Protein AF-A0A381QHU7-F1 (afdb_monomer_lite)

Foldseek 3Di:
DWFADDPDQWDKDFQDPLRQQVVQCVPDVQDWDKAFPVVVCVVVPFDWADDDPGIITGRIGDPVRIDTDDCPPPVNVVSNVVSVVVD

InterPro domains:
  IPR002745 Phosphotransferase KptA/Tpt1 [PF01885] (2-59)
  IPR042081 RNA 2'-phosphotransferase, C-terminal domain [G3DSA:3.20.170.30] (1-75)

Radius of gyration: 13.67 Å; chains: 1; bounding box: 33×25×35 Å

Sequence (87 aa):
VGIKPAGRAHVHLSANMRAAAEAGRVHRADPAIIEIDTARMVATGETIWHAGVTVYLTENVSGDYLSIVDPADPELSLLRETWLEEE

Organism: NCBI:txid408172

pLDDT: mean 94.58, std 5.65, range [61.22, 98.44]

Secondary structure (DSSP, 8-state):
-EE--SSSSSEEEESSHHHHHHHHHTT-SSPPPEEE-HHHHHHTT---EE-SSSEEEES-EEGGGEEEPPTT-HHHHHHHHHHHH--

Structure (mmCIF, N/CA/C/O backbone):
data_AF-A0A381QHU7-F1
#
_entry.id   AF-A0A381QHU7-F1
#
loop_
_atom_site.group_PDB
_atom_site.id
_atom_site.type_symbol
_atom_site.label_atom_id
_atom_site.label_alt_id
_atom_site.label_comp_id
_atom_site.label_asym_id
_atom_site.label_entity_id
_atom_site.label_seq_id
_atom_site.pdbx_PDB_ins_code
_atom_site.Cartn_x
_atom_site.Cartn_y
_atom_site.Cartn_z
_atom_site.occupancy
_atom_site.B_iso_or_equiv
_atom_site.auth_seq_id
_atom_site.auth_comp_id
_atom_site.auth_asym_id
_atom_site.auth_atom_id
_atom_site.pdbx_PDB_model_num
ATOM 1 N N . VAL A 1 1 ? 4.236 -13.342 12.290 1.00 80.81 1 VAL A N 1
ATOM 2 C CA . VAL A 1 1 ? 5.012 -12.987 11.074 1.00 80.81 1 VAL A CA 1
ATOM 3 C C . VAL A 1 1 ? 4.361 -11.744 10.483 1.00 80.81 1 VAL A C 1
ATOM 5 O O . VAL A 1 1 ? 3.149 -11.649 10.606 1.00 80.81 1 VAL A O 1
ATOM 8 N N . GLY A 1 2 ? 5.116 -10.769 9.969 1.00 93.25 2 GLY A N 1
ATOM 9 C CA . GLY A 1 2 ? 4.569 -9.491 9.490 1.00 93.25 2 GLY A CA 1
ATOM 10 C C . GLY A 1 2 ? 5.648 -8.420 9.301 1.00 93.25 2 GLY A C 1
ATOM 11 O O . GLY A 1 2 ? 6.824 -8.684 9.568 1.00 93.25 2 GLY A O 1
ATOM 12 N N . ILE A 1 3 ? 5.251 -7.222 8.871 1.00 96.12 3 ILE A N 1
ATOM 13 C CA . ILE A 1 3 ? 6.145 -6.069 8.696 1.00 96.12 3 ILE A CA 1
ATOM 14 C C . ILE A 1 3 ? 6.105 -5.216 9.964 1.00 96.12 3 ILE A C 1
ATOM 16 O O . ILE A 1 3 ? 5.038 -4.816 10.431 1.00 96.12 3 ILE A O 1
ATOM 20 N N . LYS A 1 4 ? 7.283 -4.937 10.523 1.00 95.56 4 LYS A N 1
ATOM 21 C CA . LYS A 1 4 ? 7.462 -4.045 11.673 1.00 95.56 4 LYS A CA 1
ATOM 22 C C . LYS A 1 4 ? 8.246 -2.802 11.258 1.00 95.56 4 LYS A C 1
ATOM 24 O O . LYS A 1 4 ? 9.047 -2.894 10.323 1.00 95.56 4 LYS A O 1
ATOM 29 N N . PRO A 1 5 ? 8.084 -1.672 11.966 1.00 92.00 5 PRO A N 1
ATOM 30 C CA . PRO A 1 5 ? 8.985 -0.545 11.813 1.00 92.00 5 PRO A CA 1
ATOM 31 C C . PRO A 1 5 ? 10.391 -1.034 12.158 1.00 92.0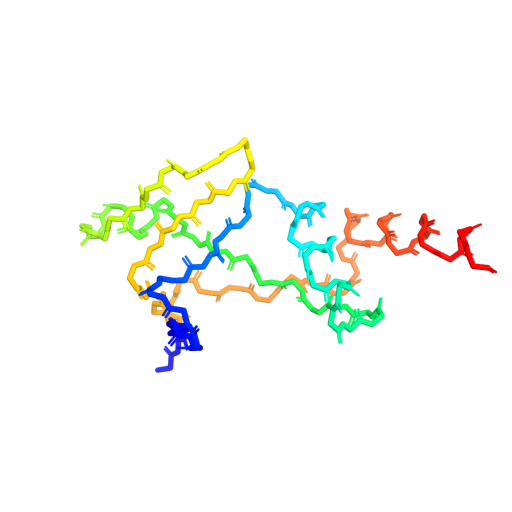0 5 PRO A C 1
ATOM 33 O O . PRO A 1 5 ? 10.615 -1.606 13.224 1.00 92.00 5 PRO A O 1
ATOM 36 N N . ALA A 1 6 ? 11.322 -0.891 11.219 1.00 86.56 6 ALA A N 1
ATOM 37 C CA . ALA A 1 6 ? 12.724 -1.214 11.454 1.00 86.56 6 ALA A CA 1
ATOM 38 C C . ALA A 1 6 ? 13.385 -0.053 12.226 1.00 86.56 6 ALA A C 1
ATOM 40 O O . ALA A 1 6 ? 12.968 0.295 13.323 1.00 86.56 6 ALA A O 1
ATOM 41 N N . GLY A 1 7 ? 14.379 0.624 11.643 1.00 89.69 7 GLY A N 1
ATOM 42 C CA . GLY A 1 7 ? 14.987 1.841 12.211 1.00 89.69 7 GLY A CA 1
ATOM 43 C C . GLY A 1 7 ? 14.132 3.111 12.060 1.00 89.69 7 GLY A C 1
ATOM 44 O O . GLY A 1 7 ? 14.676 4.199 11.850 1.00 89.69 7 GLY A O 1
ATOM 45 N N . ARG A 1 8 ? 12.803 2.980 12.057 1.00 92.62 8 ARG A N 1
ATOM 46 C CA . ARG A 1 8 ? 11.826 4.059 11.830 1.00 92.62 8 ARG A CA 1
ATOM 47 C C . ARG A 1 8 ? 10.698 3.953 12.850 1.00 92.62 8 ARG A C 1
ATOM 49 O O . ARG A 1 8 ? 10.500 2.891 13.423 1.00 92.62 8 ARG A O 1
ATOM 56 N N . ALA A 1 9 ? 9.961 5.045 13.045 1.00 94.50 9 ALA A N 1
ATOM 57 C CA . ALA A 1 9 ? 8.826 5.070 13.967 1.00 94.50 9 ALA A CA 1
ATOM 58 C C . ALA A 1 9 ? 7.642 4.219 13.474 1.00 94.50 9 ALA A C 1
ATOM 60 O O . ALA A 1 9 ? 7.025 3.528 14.270 1.00 94.50 9 ALA A O 1
ATOM 61 N N . HIS A 1 10 ? 7.373 4.220 12.163 1.00 97.19 10 HIS A N 1
ATOM 62 C CA . HIS A 1 10 ? 6.230 3.530 11.558 1.00 97.19 10 HIS A CA 1
ATOM 63 C C . HIS A 1 10 ? 6.632 2.781 10.281 1.00 97.19 10 HIS A C 1
ATOM 65 O O . HIS A 1 10 ? 7.645 3.102 9.639 1.00 97.19 10 HIS A O 1
ATOM 71 N N . VAL A 1 11 ? 5.822 1.798 9.892 1.00 97.75 11 VAL A N 1
ATOM 72 C CA . VAL A 1 11 ? 5.921 1.136 8.587 1.00 97.75 11 VAL A CA 1
ATOM 73 C C . VAL A 1 11 ? 5.443 2.105 7.510 1.00 97.75 11 VAL A C 1
ATOM 75 O O . VAL A 1 11 ? 4.385 2.710 7.654 1.00 97.75 11 VAL A O 1
ATOM 78 N N . HIS A 1 12 ? 6.228 2.252 6.443 1.00 97.75 12 HIS A N 1
ATOM 79 C CA . HIS A 1 12 ? 5.873 3.080 5.292 1.00 97.75 12 HIS A CA 1
ATOM 80 C C . HIS A 1 12 ? 5.252 2.211 4.208 1.00 97.75 12 HIS A C 1
ATOM 82 O O . HIS A 1 12 ? 5.824 1.186 3.836 1.00 97.75 12 HIS A O 1
ATOM 88 N N . LEU A 1 13 ? 4.094 2.634 3.717 1.00 97.94 13 LEU A N 1
ATOM 89 C CA . LEU A 1 13 ? 3.378 2.020 2.611 1.00 97.94 13 LEU A CA 1
ATOM 90 C C . LEU A 1 13 ? 3.374 2.988 1.429 1.00 97.94 13 LEU A C 1
ATOM 92 O O . LEU A 1 13 ? 3.313 4.207 1.616 1.00 97.94 13 LEU A O 1
ATOM 96 N N . SER A 1 14 ? 3.385 2.435 0.223 1.00 98.31 14 SER A N 1
ATOM 97 C CA . SER A 1 14 ? 3.270 3.203 -1.013 1.00 98.31 14 SER A CA 1
ATOM 98 C C . SER A 1 14 ? 1.864 3.076 -1.588 1.00 98.31 14 SER A C 1
ATOM 100 O O . SER A 1 14 ? 1.262 2.008 -1.544 1.00 98.31 14 SER A O 1
ATOM 102 N N . ALA A 1 15 ? 1.349 4.167 -2.151 1.00 97.69 15 ALA A N 1
ATOM 103 C CA . ALA A 1 15 ? 0.005 4.237 -2.729 1.00 97.69 15 ALA A CA 1
ATOM 104 C C . ALA A 1 15 ? -0.185 3.366 -3.984 1.00 97.69 15 ALA A C 1
ATOM 106 O O . ALA A 1 15 ? -1.312 3.059 -4.354 1.00 97.69 15 ALA A O 1
ATOM 107 N N . ASN A 1 16 ? 0.906 3.044 -4.681 1.00 96.81 16 ASN A N 1
ATOM 108 C CA . ASN A 1 16 ? 0.908 2.267 -5.917 1.00 96.81 16 ASN A CA 1
ATOM 109 C C . ASN A 1 16 ? 2.246 1.538 -6.108 1.00 96.81 16 ASN A C 1
ATOM 111 O O . ASN A 1 16 ? 3.234 1.832 -5.422 1.00 96.81 16 ASN A O 1
ATOM 115 N N . MET A 1 17 ? 2.267 0.600 -7.060 1.00 96.69 17 MET A N 1
ATOM 116 C CA . MET A 1 17 ? 3.414 -0.265 -7.330 1.00 96.69 17 MET A CA 1
ATOM 117 C C . MET A 1 17 ? 4.646 0.523 -7.775 1.00 96.69 17 MET A C 1
ATOM 119 O O . MET A 1 17 ? 5.735 0.265 -7.270 1.00 96.69 17 MET A O 1
ATOM 123 N N . ARG A 1 18 ? 4.482 1.531 -8.642 1.00 95.88 18 ARG A N 1
ATOM 124 C CA . ARG A 1 18 ? 5.583 2.407 -9.078 1.00 95.88 18 ARG A CA 1
ATOM 125 C C . ARG A 1 18 ? 6.309 3.046 -7.893 1.00 95.88 18 ARG A C 1
ATOM 127 O O . ARG A 1 18 ? 7.520 2.891 -7.768 1.00 95.88 18 ARG A O 1
ATOM 134 N N . ALA A 1 19 ? 5.577 3.703 -6.993 1.00 97.31 19 ALA A N 1
ATOM 135 C CA . ALA A 1 19 ? 6.167 4.349 -5.822 1.00 97.31 19 ALA A CA 1
ATOM 136 C C . ALA A 1 19 ? 6.805 3.333 -4.853 1.00 97.31 19 ALA A C 1
ATOM 138 O O . ALA A 1 19 ? 7.810 3.633 -4.209 1.00 97.31 19 ALA A O 1
ATOM 139 N N . ALA A 1 20 ? 6.239 2.125 -4.732 1.00 97.44 20 ALA A N 1
ATOM 140 C CA . ALA A 1 20 ? 6.841 1.040 -3.950 1.00 97.44 20 ALA A CA 1
ATOM 141 C C . ALA A 1 20 ? 8.171 0.575 -4.561 1.00 97.44 20 ALA A C 1
ATOM 143 O O . ALA A 1 20 ? 9.168 0.421 -3.854 1.00 97.44 20 ALA A O 1
ATOM 144 N N . ALA A 1 21 ? 8.188 0.390 -5.878 1.00 96.00 21 ALA A N 1
ATOM 145 C CA . ALA A 1 21 ? 9.340 -0.074 -6.623 1.00 96.00 21 ALA A CA 1
ATOM 146 C C . ALA A 1 21 ? 10.482 0.947 -6.614 1.00 96.00 21 ALA A C 1
ATOM 148 O O . ALA A 1 21 ? 11.617 0.586 -6.312 1.00 96.00 21 ALA A O 1
ATOM 149 N N . GLU A 1 22 ? 10.184 2.227 -6.845 1.00 94.44 22 GLU A N 1
ATOM 150 C CA . GLU A 1 22 ? 11.153 3.326 -6.740 1.00 94.44 22 GLU A CA 1
ATOM 151 C C . GLU A 1 22 ? 11.788 3.385 -5.343 1.00 94.44 22 GLU A C 1
ATOM 153 O O . GLU A 1 22 ? 13.013 3.450 -5.223 1.00 94.44 22 GLU A O 1
ATOM 158 N N . ALA A 1 23 ? 10.983 3.273 -4.279 1.00 95.25 23 ALA A N 1
ATOM 159 C CA . ALA A 1 23 ? 11.490 3.230 -2.907 1.00 95.25 23 ALA A CA 1
ATOM 160 C C . ALA A 1 23 ? 12.379 1.999 -2.651 1.00 95.25 23 ALA A C 1
ATOM 162 O O . ALA A 1 23 ? 13.433 2.111 -2.020 1.00 95.25 23 ALA A O 1
ATOM 163 N N . GLY A 1 24 ? 11.991 0.827 -3.161 1.00 95.44 24 GLY A N 1
ATOM 164 C CA . GLY A 1 24 ? 12.790 -0.395 -3.069 1.00 95.44 24 GLY A CA 1
ATOM 165 C C . GLY A 1 24 ? 14.123 -0.296 -3.818 1.00 95.44 24 GLY A C 1
ATOM 166 O O . GLY A 1 24 ? 15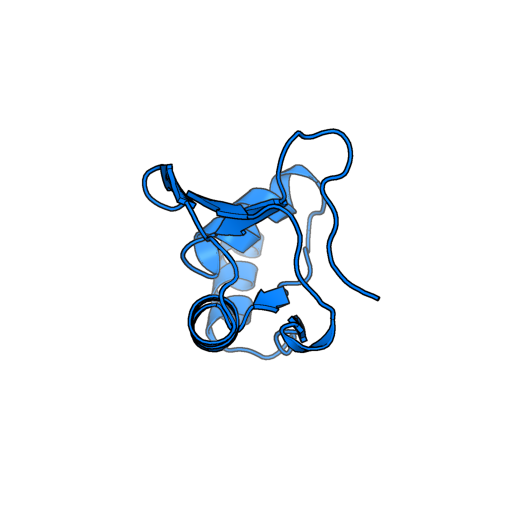.150 -0.767 -3.313 1.00 95.44 24 GLY A O 1
ATOM 167 N N . ARG A 1 25 ? 14.133 0.377 -4.976 1.00 94.56 25 ARG A N 1
ATOM 168 C CA . ARG A 1 25 ? 15.317 0.538 -5.834 1.00 94.56 25 ARG A CA 1
ATOM 169 C C . ARG A 1 25 ? 16.440 1.354 -5.223 1.00 94.56 25 ARG A C 1
ATOM 171 O O . ARG A 1 25 ? 17.602 1.106 -5.535 1.00 94.56 25 ARG A O 1
ATOM 178 N N . VAL A 1 26 ? 16.125 2.223 -4.264 1.00 93.94 26 VAL A N 1
ATOM 179 C CA . VAL A 1 26 ? 17.136 2.909 -3.440 1.00 93.94 26 VAL A CA 1
ATOM 180 C C . VAL A 1 26 ? 18.036 1.911 -2.695 1.00 93.94 26 VAL A C 1
ATOM 182 O O . VAL A 1 26 ? 19.172 2.232 -2.346 1.00 93.94 26 VAL A O 1
ATOM 185 N N . HIS A 1 27 ? 17.551 0.691 -2.447 1.00 93.44 27 HIS A N 1
ATOM 186 C CA . HIS A 1 27 ? 18.254 -0.319 -1.658 1.00 93.44 27 HIS A CA 1
ATOM 187 C C . HIS A 1 27 ? 18.617 -1.593 -2.431 1.00 93.44 27 HIS A C 1
ATOM 189 O O . HIS A 1 27 ? 19.556 -2.287 -2.033 1.00 93.44 27 HIS A O 1
ATOM 195 N N . ARG A 1 28 ? 17.882 -1.944 -3.493 1.00 92.94 28 ARG A N 1
ATOM 196 C CA . ARG A 1 28 ? 18.078 -3.168 -4.293 1.00 92.94 28 ARG A CA 1
ATOM 197 C C . ARG A 1 28 ? 17.756 -2.899 -5.759 1.00 92.94 28 ARG A C 1
ATOM 199 O O . ARG A 1 28 ? 16.676 -2.413 -6.030 1.00 92.94 28 ARG A O 1
ATOM 206 N N . ALA A 1 29 ? 18.621 -3.298 -6.691 1.00 91.56 29 ALA A N 1
ATOM 207 C CA . ALA A 1 29 ? 18.385 -3.086 -8.126 1.00 91.56 29 ALA A CA 1
ATOM 208 C C . ALA A 1 29 ? 17.056 -3.691 -8.628 1.00 91.56 29 ALA A C 1
ATOM 210 O O . ALA A 1 29 ? 16.349 -3.045 -9.393 1.00 91.56 29 ALA A O 1
ATOM 211 N N . ASP A 1 30 ? 16.699 -4.883 -8.135 1.00 91.31 30 ASP A N 1
ATOM 212 C CA . ASP A 1 30 ? 15.434 -5.570 -8.418 1.00 91.31 30 ASP A CA 1
ATOM 213 C C . ASP A 1 30 ? 14.696 -5.880 -7.098 1.00 91.31 30 ASP A C 1
ATOM 215 O O . ASP A 1 30 ? 14.960 -6.907 -6.458 1.00 91.31 30 ASP A O 1
ATOM 219 N N . PRO A 1 31 ? 13.857 -4.956 -6.593 1.00 95.06 31 PRO A N 1
ATOM 220 C CA . PRO A 1 31 ? 13.130 -5.156 -5.348 1.00 95.06 31 PRO A CA 1
ATOM 221 C C . PRO A 1 31 ? 11.892 -6.038 -5.559 1.00 95.06 31 PRO A C 1
ATOM 223 O O . PRO A 1 31 ? 11.137 -5.869 -6.511 1.00 95.06 31 PRO A O 1
ATOM 226 N N . ALA A 1 32 ? 11.627 -6.936 -4.608 1.00 94.94 32 ALA A N 1
ATOM 227 C CA . ALA A 1 32 ? 10.332 -7.604 -4.531 1.00 94.94 32 ALA A CA 1
ATOM 228 C C . ALA A 1 32 ? 9.251 -6.614 -4.067 1.00 94.94 32 ALA A C 1
ATOM 230 O O . ALA A 1 32 ? 9.496 -5.809 -3.163 1.00 94.94 32 ALA A O 1
ATOM 231 N N . ILE A 1 33 ? 8.052 -6.718 -4.641 1.00 97.38 33 ILE A N 1
ATOM 232 C CA . ILE A 1 33 ? 6.888 -5.928 -4.232 1.00 97.38 33 ILE A CA 1
ATOM 233 C C . ILE A 1 33 ? 5.956 -6.790 -3.381 1.00 97.38 33 ILE A C 1
ATOM 235 O O . ILE A 1 33 ? 5.669 -7.943 -3.706 1.00 97.38 33 ILE A O 1
ATOM 239 N N . ILE A 1 34 ? 5.496 -6.215 -2.273 1.00 97.31 34 ILE A N 1
ATOM 240 C CA . ILE A 1 34 ? 4.518 -6.823 -1.375 1.00 97.31 34 ILE A CA 1
ATOM 241 C C . ILE A 1 34 ? 3.266 -5.955 -1.417 1.00 97.31 34 ILE A C 1
ATOM 243 O O . ILE A 1 34 ? 3.316 -4.775 -1.066 1.00 97.31 34 ILE A O 1
ATOM 247 N N . GLU A 1 35 ? 2.157 -6.544 -1.843 1.00 97.62 35 GLU A N 1
ATOM 248 C CA . GLU A 1 35 ? 0.836 -5.938 -1.761 1.00 97.62 35 GLU A CA 1
ATOM 249 C C . GLU A 1 35 ? 0.274 -6.108 -0.345 1.00 97.62 35 GLU A C 1
ATOM 251 O O . GLU A 1 35 ? 0.500 -7.124 0.322 1.00 97.62 35 GLU A O 1
ATOM 256 N N . ILE A 1 36 ? -0.443 -5.086 0.121 1.00 98.12 36 ILE A N 1
ATOM 257 C CA . ILE A 1 36 ? -1.026 -5.044 1.458 1.00 98.12 36 ILE A CA 1
ATOM 258 C C . ILE A 1 36 ? -2.523 -4.779 1.336 1.00 98.12 36 ILE A C 1
ATOM 260 O O . ILE A 1 36 ? -2.931 -3.738 0.815 1.00 98.12 36 ILE A O 1
ATOM 264 N N . ASP A 1 37 ? -3.337 -5.684 1.879 1.00 98.12 37 ASP A N 1
ATOM 265 C CA . ASP A 1 37 ? -4.796 -5.536 1.949 1.00 98.12 37 ASP A CA 1
ATOM 266 C C . ASP A 1 37 ? -5.192 -4.502 3.019 1.00 98.12 37 ASP A C 1
ATOM 268 O O . ASP A 1 37 ? -5.618 -4.812 4.138 1.00 98.12 37 ASP A O 1
ATOM 272 N N . THR A 1 38 ? -5.004 -3.230 2.669 1.00 97.69 38 THR A N 1
ATOM 273 C CA . THR A 1 38 ? -5.281 -2.082 3.542 1.00 97.69 38 THR A CA 1
ATOM 274 C C . THR A 1 38 ? -6.770 -1.919 3.841 1.00 97.69 38 THR A C 1
ATOM 276 O O . THR A 1 38 ? -7.127 -1.451 4.922 1.00 97.69 38 THR A O 1
ATOM 279 N N . ALA A 1 39 ? -7.647 -2.359 2.933 1.00 97.75 39 ALA A N 1
ATOM 280 C CA . ALA A 1 39 ? -9.087 -2.358 3.158 1.00 97.75 39 ALA A CA 1
ATOM 281 C C . ALA A 1 39 ? -9.447 -3.275 4.331 1.00 97.75 39 ALA A C 1
ATOM 283 O O . ALA A 1 39 ? -10.173 -2.861 5.242 1.00 97.75 39 ALA A O 1
ATOM 284 N N . ARG A 1 40 ? -8.888 -4.491 4.362 1.00 98.06 40 ARG A N 1
ATOM 285 C CA . ARG A 1 40 ? -9.108 -5.416 5.475 1.00 98.06 40 ARG A CA 1
ATOM 286 C C . ARG A 1 40 ? -8.447 -4.938 6.761 1.00 98.06 40 ARG A C 1
ATOM 288 O O . ARG A 1 40 ? -9.078 -5.040 7.807 1.00 98.06 40 ARG A O 1
ATOM 295 N N . MET A 1 41 ? -7.247 -4.358 6.692 1.00 97.94 41 MET A N 1
ATOM 296 C CA . MET A 1 41 ? -6.609 -3.733 7.859 1.00 97.94 41 MET A CA 1
ATOM 297 C C . MET A 1 41 ? -7.535 -2.697 8.514 1.00 97.94 41 MET A C 1
ATOM 299 O O . MET A 1 41 ? -7.860 -2.820 9.698 1.00 97.94 41 MET A O 1
ATOM 303 N N . VAL A 1 42 ? -8.037 -1.732 7.737 1.00 97.88 42 VAL A N 1
ATOM 304 C CA . VAL A 1 42 ? -8.937 -0.686 8.250 1.00 97.88 42 VAL A CA 1
ATOM 305 C C . VAL A 1 42 ? -10.245 -1.283 8.773 1.00 97.88 42 VAL A C 1
ATOM 307 O O . VAL A 1 42 ? -10.701 -0.904 9.851 1.00 97.88 42 VAL A O 1
ATOM 310 N N . ALA A 1 43 ? -10.825 -2.262 8.071 1.00 97.81 43 ALA A N 1
ATOM 311 C CA . ALA A 1 43 ? -12.042 -2.944 8.519 1.00 97.81 43 ALA A CA 1
ATOM 312 C C . ALA A 1 43 ? -11.863 -3.689 9.857 1.00 97.81 43 ALA A C 1
ATOM 314 O O . ALA A 1 43 ? -12.826 -3.846 10.607 1.00 97.81 43 ALA A O 1
ATOM 315 N N . THR A 1 44 ? -10.640 -4.122 10.175 1.00 96.56 44 THR A N 1
ATOM 316 C CA . THR A 1 44 ? -10.291 -4.760 11.457 1.00 96.56 44 THR A CA 1
ATOM 317 C C . THR A 1 44 ? -9.879 -3.779 12.560 1.00 96.56 44 THR A C 1
ATOM 319 O O . THR A 1 44 ? -9.586 -4.210 13.673 1.00 96.56 44 THR A O 1
ATOM 322 N N . GLY A 1 45 ? -9.900 -2.471 12.285 1.00 97.12 45 GLY A N 1
ATOM 323 C CA . GLY A 1 45 ? -9.595 -1.418 13.258 1.00 97.12 45 GLY A CA 1
ATOM 324 C C . GLY A 1 45 ? -8.142 -0.938 13.262 1.00 97.12 45 GLY A C 1
ATOM 325 O O . GLY A 1 45 ? -7.791 -0.103 14.095 1.00 97.12 45 GLY A O 1
ATOM 326 N N . GLU A 1 46 ? -7.301 -1.418 12.342 1.00 97.00 46 GLU A N 1
ATOM 327 C CA . GLU A 1 46 ? -5.942 -0.894 12.174 1.00 97.00 46 GLU A CA 1
ATOM 328 C C . GLU A 1 46 ? -5.984 0.519 11.585 1.00 97.00 46 GLU A C 1
ATOM 330 O O . GLU A 1 46 ? -6.791 0.834 10.705 1.00 97.00 46 GLU A O 1
ATOM 335 N N . THR A 1 47 ? -5.089 1.385 12.057 1.00 97.75 47 THR A N 1
ATOM 336 C CA . THR A 1 47 ? -5.020 2.775 11.592 1.00 97.75 47 THR A CA 1
ATOM 337 C C . THR A 1 47 ? -3.968 2.927 10.502 1.00 97.75 47 THR A C 1
ATOM 339 O O . THR A 1 47 ? -2.823 2.516 10.671 1.00 97.75 47 THR A O 1
ATOM 342 N N . ILE A 1 48 ? -4.351 3.566 9.395 1.00 98.19 48 ILE A N 1
ATOM 343 C CA . ILE A 1 48 ? -3.443 3.936 8.309 1.00 98.19 48 ILE A CA 1
ATOM 344 C C . ILE A 1 48 ? -3.505 5.451 8.124 1.00 98.19 48 ILE A C 1
ATOM 346 O O . ILE A 1 48 ? -4.571 6.015 7.873 1.00 98.19 48 ILE A O 1
ATOM 350 N N . TRP A 1 49 ? -2.360 6.117 8.245 1.00 98.19 49 TRP A N 1
ATOM 351 C CA . TRP A 1 49 ? -2.238 7.568 8.108 1.00 98.19 49 TRP A CA 1
ATOM 352 C C . TRP A 1 49 ? -1.728 7.951 6.722 1.00 98.19 49 TRP A C 1
ATOM 354 O O . TRP A 1 49 ? -0.826 7.310 6.196 1.00 98.19 49 TRP A O 1
ATOM 364 N N . HIS A 1 50 ? -2.252 9.032 6.149 1.00 97.75 50 HIS A N 1
ATOM 365 C CA . HIS A 1 50 ? -1.747 9.611 4.902 1.00 97.75 50 HIS A CA 1
A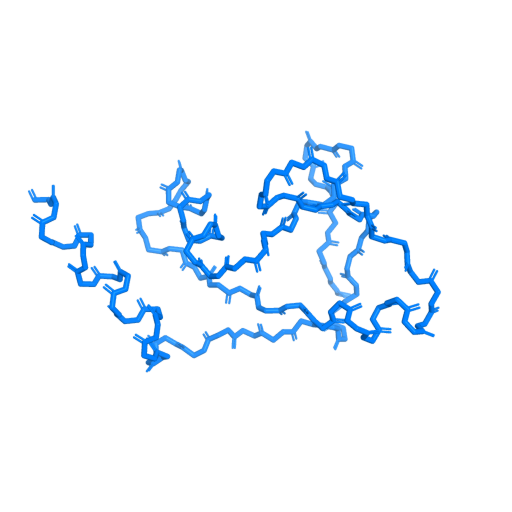TOM 366 C C . HIS A 1 50 ? -0.652 10.640 5.214 1.00 97.75 50 HIS A C 1
ATOM 368 O O . HIS A 1 50 ? -0.922 11.640 5.881 1.00 97.75 50 HIS A O 1
ATOM 374 N N . ALA A 1 51 ? 0.579 10.386 4.768 1.00 96.94 51 ALA A N 1
ATOM 375 C CA . ALA A 1 51 ? 1.773 11.141 5.168 1.00 96.94 51 ALA A CA 1
ATOM 376 C C . ALA A 1 51 ? 2.437 11.925 4.022 1.00 96.94 51 ALA A C 1
ATOM 378 O O . ALA A 1 51 ? 3.304 12.763 4.267 1.00 96.94 51 ALA A O 1
ATOM 379 N N . GLY A 1 52 ? 2.040 11.682 2.775 1.00 95.75 52 GLY A N 1
ATOM 380 C CA . GLY A 1 52 ? 2.545 12.384 1.598 1.00 95.75 52 GLY A CA 1
ATOM 381 C C . GLY A 1 52 ? 1.753 11.995 0.356 1.00 95.75 52 GLY A C 1
ATOM 382 O O . GLY A 1 52 ? 0.810 11.228 0.461 1.00 95.75 52 GLY A O 1
ATOM 383 N N . VAL A 1 53 ? 2.148 12.486 -0.822 1.00 96.69 53 VAL A N 1
ATOM 384 C CA . VAL A 1 53 ? 1.389 12.285 -2.077 1.00 96.69 53 VAL A CA 1
ATOM 385 C C . VAL A 1 53 ? 1.129 10.806 -2.381 1.00 96.69 53 VAL A C 1
ATOM 387 O O . VAL A 1 53 ? 0.031 10.440 -2.781 1.00 96.69 53 VAL A O 1
ATOM 390 N N . THR A 1 54 ? 2.137 9.957 -2.185 1.00 97.62 54 THR A N 1
ATOM 391 C CA . THR A 1 54 ? 2.056 8.509 -2.420 1.00 97.62 54 THR A CA 1
ATOM 392 C C . THR A 1 54 ? 2.465 7.698 -1.192 1.00 97.62 54 THR A C 1
ATOM 394 O O . THR A 1 54 ? 2.746 6.509 -1.320 1.00 97.62 54 THR A O 1
ATOM 397 N N . VAL A 1 55 ? 2.517 8.322 -0.009 1.00 98.19 55 VAL A N 1
ATOM 398 C CA . VAL A 1 55 ? 3.075 7.714 1.209 1.00 98.19 55 VAL A CA 1
ATOM 399 C C . VAL A 1 55 ? 2.013 7.612 2.291 1.00 98.19 55 VAL A C 1
ATOM 401 O O . VAL A 1 55 ? 1.403 8.611 2.681 1.00 98.19 55 VAL A O 1
ATOM 404 N N . TYR A 1 56 ? 1.864 6.406 2.827 1.00 98.44 56 TYR A N 1
ATOM 405 C CA . TYR A 1 56 ? 1.023 6.107 3.978 1.00 98.44 56 TYR A CA 1
ATOM 406 C C . TYR A 1 56 ? 1.848 5.466 5.093 1.00 98.44 56 TYR A C 1
ATOM 408 O O . TYR A 1 56 ? 2.914 4.903 4.847 1.00 98.44 56 TYR A O 1
ATOM 416 N N . LEU A 1 57 ? 1.362 5.554 6.327 1.00 98.31 57 LEU A N 1
ATOM 417 C CA . LEU A 1 57 ? 2.022 5.014 7.511 1.00 98.31 57 LEU A CA 1
ATOM 418 C C . LEU A 1 57 ? 1.073 4.114 8.297 1.00 98.31 57 LEU A C 1
ATOM 420 O O . LEU A 1 57 ? -0.124 4.379 8.360 1.00 98.31 57 LEU A O 1
ATOM 424 N N . THR A 1 58 ? 1.621 3.089 8.939 1.00 98.12 58 THR A N 1
ATOM 425 C CA . THR A 1 58 ? 0.924 2.254 9.929 1.00 98.12 58 THR A CA 1
ATOM 426 C C . THR A 1 58 ? 1.909 1.784 10.999 1.00 98.12 58 THR A C 1
ATOM 428 O O . THR A 1 58 ? 3.119 1.742 10.760 1.00 98.12 58 THR A O 1
ATOM 431 N N . GLU A 1 59 ? 1.417 1.424 12.183 1.00 96.94 59 GLU A N 1
ATOM 432 C CA . GLU A 1 59 ? 2.262 0.894 13.260 1.00 96.94 59 GLU A CA 1
ATOM 433 C C . GLU A 1 59 ? 2.939 -0.416 12.860 1.00 96.94 59 GLU A C 1
ATOM 435 O O . GLU A 1 59 ? 4.132 -0.605 13.076 1.00 96.94 59 GLU A O 1
ATOM 440 N N . ASN A 1 60 ? 2.181 -1.347 12.288 1.00 96.69 60 ASN A N 1
ATOM 441 C CA . ASN A 1 60 ? 2.668 -2.654 11.866 1.00 96.69 60 ASN A CA 1
ATOM 442 C C . ASN A 1 60 ? 1.715 -3.256 10.826 1.00 96.69 60 ASN A C 1
ATOM 444 O O . ASN A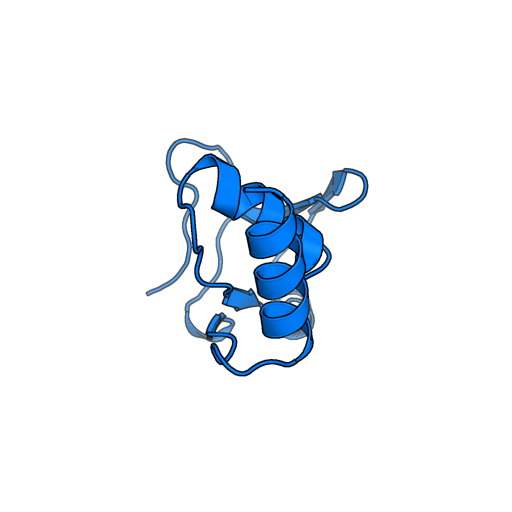 1 60 ? 0.596 -2.781 10.647 1.00 96.69 60 ASN A O 1
ATOM 448 N N . VAL A 1 61 ? 2.158 -4.306 10.137 1.00 97.81 61 VAL A N 1
ATOM 449 C CA . VAL A 1 61 ? 1.313 -5.062 9.204 1.00 97.81 61 VAL A CA 1
ATOM 450 C C . VAL A 1 61 ? 1.406 -6.544 9.544 1.00 97.81 61 VAL A C 1
ATOM 452 O O . VAL A 1 61 ? 2.483 -7.136 9.423 1.00 97.81 61 VAL A O 1
ATOM 455 N N . SER A 1 62 ? 0.296 -7.157 9.970 1.00 97.06 62 SER A N 1
ATOM 456 C CA . SER A 1 62 ? 0.235 -8.617 10.147 1.00 97.06 62 SER A CA 1
ATOM 457 C C . SER A 1 62 ? 0.500 -9.329 8.821 1.00 97.06 62 SER A C 1
ATOM 459 O O . SER A 1 62 ? 0.065 -8.870 7.766 1.00 97.06 62 SER A O 1
ATOM 461 N N . GLY A 1 63 ? 1.163 -10.485 8.883 1.00 96.69 63 GLY A N 1
ATOM 462 C CA . GLY A 1 63 ? 1.402 -11.351 7.729 1.00 96.69 63 GLY A CA 1
ATOM 463 C C . GLY A 1 63 ? 0.124 -11.798 7.025 1.00 96.69 63 GLY A C 1
ATOM 464 O O . GLY A 1 63 ? 0.174 -12.100 5.841 1.00 96.69 63 GLY A O 1
ATOM 465 N N . ASP A 1 64 ? -1.016 -11.775 7.719 1.00 96.38 64 ASP A N 1
ATOM 466 C CA . ASP A 1 64 ? -2.303 -12.127 7.125 1.00 96.38 64 ASP A CA 1
ATOM 467 C C . ASP A 1 64 ? -2.654 -11.197 5.956 1.00 96.38 64 ASP A C 1
ATOM 469 O O . ASP A 1 64 ? -3.320 -11.629 5.017 1.00 96.38 64 ASP A O 1
ATOM 473 N N . TYR A 1 65 ? -2.250 -9.922 6.018 1.00 97.56 65 TYR A N 1
ATOM 474 C CA . TYR A 1 65 ? -2.585 -8.895 5.023 1.00 97.56 65 TYR A CA 1
ATOM 475 C C . TYR A 1 65 ? -1.592 -8.825 3.859 1.00 97.56 65 TYR A C 1
ATOM 477 O O . TYR A 1 65 ? -1.742 -7.949 3.012 1.00 97.56 65 TYR A O 1
ATOM 485 N N . LEU A 1 66 ? -0.563 -9.677 3.845 1.00 97.56 66 LEU A N 1
ATOM 486 C CA . LEU A 1 66 ? 0.535 -9.592 2.887 1.00 97.56 66 LEU A CA 1
ATOM 487 C C . LEU A 1 66 ? 0.351 -10.588 1.746 1.00 97.56 66 LEU A C 1
ATOM 489 O O . LEU A 1 66 ? 0.195 -11.787 1.982 1.00 97.56 66 LEU A O 1
ATOM 493 N N . SER A 1 67 ? 0.511 -10.092 0.526 1.00 97.00 67 SER A N 1
ATOM 494 C CA . SER A 1 67 ? 0.617 -10.904 -0.684 1.00 97.00 67 SER A CA 1
ATOM 495 C C . SER A 1 67 ? 1.885 -10.514 -1.434 1.00 97.00 67 SER A C 1
ATOM 497 O O . SER A 1 67 ? 2.175 -9.334 -1.608 1.00 97.00 67 SER A O 1
ATOM 499 N N . ILE A 1 68 ? 2.675 -11.495 -1.867 1.00 96.12 68 ILE A N 1
ATOM 500 C CA . ILE A 1 68 ? 3.830 -11.223 -2.731 1.00 96.12 68 ILE A CA 1
ATOM 501 C C . ILE A 1 68 ? 3.302 -11.047 -4.152 1.00 96.12 68 ILE A C 1
ATOM 503 O O . ILE A 1 68 ? 2.590 -11.922 -4.646 1.00 96.12 68 ILE A O 1
ATOM 507 N N . VAL A 1 69 ? 3.652 -9.932 -4.791 1.00 97.06 69 VAL A N 1
ATOM 508 C CA . VAL A 1 69 ? 3.317 -9.698 -6.199 1.00 97.06 69 VAL A CA 1
ATOM 509 C C . VAL A 1 69 ? 4.097 -10.690 -7.059 1.00 97.06 69 VAL A C 1
ATOM 511 O O . VAL A 1 69 ? 5.298 -10.888 -6.852 1.00 97.06 69 VAL A O 1
ATOM 514 N N . ASP A 1 70 ? 3.412 -11.327 -8.009 1.00 96.06 70 ASP A N 1
ATOM 515 C CA . ASP A 1 70 ? 4.045 -12.263 -8.936 1.00 96.06 70 ASP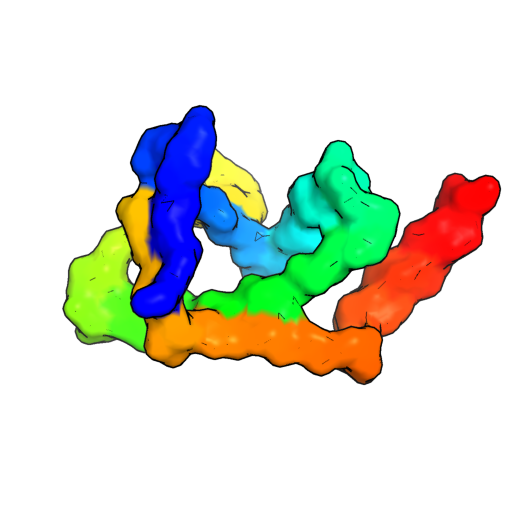 A CA 1
ATOM 516 C C . ASP A 1 70 ? 5.134 -11.530 -9.746 1.00 96.06 70 ASP A C 1
ATOM 518 O O . ASP A 1 70 ? 4.877 -10.451 -10.282 1.00 96.06 70 ASP A O 1
ATOM 522 N N . PRO A 1 71 ? 6.357 -12.073 -9.871 1.00 90.62 71 PRO A N 1
ATOM 523 C CA . PRO A 1 71 ? 7.378 -11.494 -10.738 1.00 90.62 71 PRO A CA 1
ATOM 524 C C . PRO A 1 71 ? 6.946 -11.292 -12.200 1.00 90.62 71 PRO A C 1
ATOM 526 O O . PRO A 1 71 ? 7.556 -10.462 -12.871 1.00 90.62 71 PRO A O 1
ATOM 529 N N . ALA A 1 72 ? 5.948 -12.041 -12.681 1.00 92.75 72 ALA A N 1
ATOM 530 C CA . ALA A 1 72 ? 5.344 -11.919 -14.006 1.00 92.75 72 ALA A CA 1
ATOM 531 C C . ALA A 1 72 ? 4.132 -10.967 -14.046 1.00 92.75 72 ALA A C 1
ATOM 533 O O . ALA A 1 72 ? 3.437 -10.907 -15.062 1.00 92.75 72 ALA A O 1
ATOM 534 N N . ASP A 1 73 ? 3.858 -10.231 -12.964 1.00 96.44 73 ASP A N 1
ATOM 535 C CA . ASP A 1 73 ? 2.838 -9.187 -12.961 1.00 96.44 73 ASP A CA 1
ATOM 536 C C . ASP A 1 73 ? 3.115 -8.170 -14.092 1.00 96.44 73 ASP A C 1
ATOM 538 O O . ASP A 1 73 ? 4.260 -7.720 -14.242 1.00 96.44 73 ASP A O 1
ATOM 542 N N . PRO A 1 74 ? 2.113 -7.816 -14.921 1.00 95.75 74 PRO A N 1
ATOM 543 C CA . PRO A 1 74 ? 2.323 -6.924 -16.058 1.00 95.75 74 PRO A CA 1
ATOM 544 C C . PRO A 1 74 ? 2.818 -5.524 -15.672 1.00 95.75 74 PRO A C 1
ATOM 546 O O . PRO A 1 74 ? 3.627 -4.950 -16.403 1.00 95.75 74 PRO A O 1
ATOM 549 N N . GLU A 1 75 ? 2.361 -4.966 -14.546 1.00 95.12 75 GLU A N 1
ATOM 550 C CA . GLU A 1 75 ? 2.794 -3.642 -14.083 1.00 95.12 75 GLU A CA 1
ATOM 551 C C . GLU A 1 75 ? 4.244 -3.700 -13.593 1.00 95.12 75 GLU A C 1
ATOM 553 O O . GLU A 1 75 ? 5.061 -2.854 -13.974 1.00 95.12 75 GLU A O 1
ATOM 558 N N . LEU A 1 76 ? 4.598 -4.737 -12.827 1.00 94.62 76 LEU A N 1
ATOM 559 C CA . LEU A 1 76 ? 5.975 -4.941 -12.371 1.00 94.62 76 LEU A CA 1
ATOM 560 C C . LEU A 1 76 ? 6.934 -5.202 -13.541 1.00 94.62 76 LEU A C 1
ATOM 562 O O . LEU A 1 76 ? 8.059 -4.698 -13.543 1.00 94.62 76 LEU A O 1
ATOM 566 N N . SER A 1 77 ? 6.491 -5.967 -14.538 1.00 94.12 77 SER A N 1
ATOM 567 C CA . SER A 1 77 ? 7.274 -6.271 -15.740 1.00 94.12 77 SER A CA 1
ATOM 568 C C . SER A 1 77 ? 7.574 -5.002 -16.536 1.00 94.12 77 SER A C 1
ATOM 570 O O . SER A 1 77 ? 8.731 -4.753 -16.866 1.00 94.12 77 SER A O 1
ATOM 572 N N . LEU A 1 78 ? 6.569 -4.146 -16.746 1.00 93.69 78 LEU A N 1
ATOM 573 C CA . LEU A 1 78 ? 6.745 -2.871 -17.443 1.00 93.69 78 LEU A CA 1
ATOM 574 C C . LEU A 1 78 ? 7.696 -1.925 -16.693 1.00 93.69 78 LEU A C 1
ATOM 576 O O . LEU A 1 78 ? 8.533 -1.266 -17.306 1.00 93.69 78 LEU A O 1
ATOM 580 N N . LEU A 1 79 ? 7.597 -1.865 -15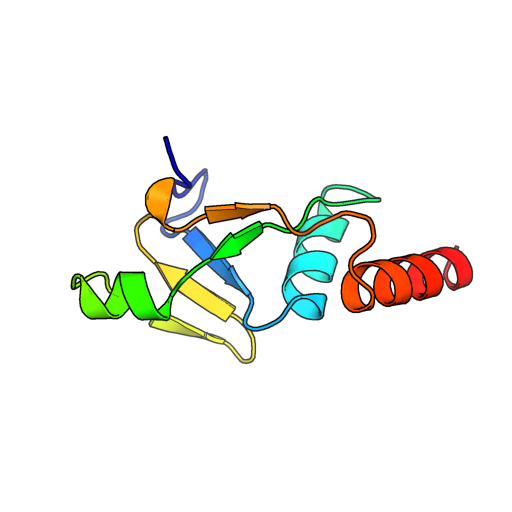.359 1.00 93.88 79 LEU A N 1
ATOM 581 C CA . LEU A 1 79 ? 8.526 -1.080 -14.540 1.00 93.88 79 LEU A CA 1
ATOM 582 C C . LEU A 1 79 ? 9.972 -1.575 -14.703 1.00 93.88 79 LEU A C 1
ATOM 584 O O . LEU A 1 79 ? 10.884 -0.768 -14.877 1.00 93.88 79 LEU A O 1
ATOM 588 N N . ARG A 1 80 ? 10.185 -2.893 -14.707 1.00 92.31 80 ARG A N 1
ATOM 589 C CA . ARG A 1 80 ? 11.513 -3.488 -14.917 1.00 92.31 80 ARG A CA 1
ATOM 590 C C . ARG A 1 80 ? 12.078 -3.197 -16.301 1.00 92.31 80 ARG A C 1
ATOM 592 O O . ARG A 1 80 ? 13.255 -2.867 -16.397 1.00 92.31 80 ARG A O 1
ATOM 599 N N . GLU A 1 81 ? 11.253 -3.279 -17.341 1.00 92.06 81 GLU A N 1
ATOM 600 C CA . GLU A 1 81 ? 11.652 -2.912 -18.705 1.00 92.06 81 GLU A CA 1
ATOM 601 C C . GLU A 1 81 ? 12.132 -1.461 -18.764 1.00 92.06 81 GLU A C 1
ATOM 603 O O . GLU A 1 81 ? 13.232 -1.211 -19.253 1.00 92.06 81 GLU A O 1
ATOM 608 N N . THR A 1 82 ? 11.392 -0.521 -18.160 1.00 89.12 82 THR A N 1
ATOM 609 C CA . THR A 1 82 ? 11.828 0.885 -18.129 1.00 89.12 82 THR A CA 1
ATOM 610 C C . THR A 1 82 ? 13.168 1.087 -17.423 1.00 89.12 82 THR A C 1
ATOM 612 O O . THR A 1 82 ? 13.929 1.959 -17.816 1.00 89.12 82 THR A O 1
ATOM 615 N N . TRP A 1 83 ? 13.504 0.279 -16.415 1.00 88.44 83 TRP A N 1
ATOM 616 C CA . TRP A 1 83 ? 14.798 0.397 -15.734 1.00 88.44 83 TRP A CA 1
ATOM 617 C C . TRP A 1 83 ? 15.959 -0.169 -16.543 1.00 88.44 83 TRP A C 1
ATOM 619 O O . TRP A 1 83 ? 17.071 0.327 -16.406 1.00 88.44 83 TRP A O 1
ATOM 629 N N . LEU A 1 84 ? 15.712 -1.199 -17.357 1.00 82.50 84 LEU A N 1
ATOM 630 C CA . LEU A 1 84 ? 16.721 -1.764 -18.256 1.00 82.50 84 LEU A CA 1
ATOM 631 C C . LEU A 1 84 ? 17.075 -0.796 -19.389 1.00 82.50 84 LEU A C 1
ATOM 633 O O . LEU A 1 84 ? 18.192 -0.835 -19.887 1.00 82.50 84 LEU A O 1
ATOM 637 N N . GLU A 1 85 ? 16.139 0.060 -19.798 1.00 82.12 85 GLU A N 1
ATOM 638 C CA . GLU A 1 85 ? 16.389 1.107 -20.797 1.00 82.12 85 GLU A CA 1
ATOM 639 C C . GLU A 1 85 ? 17.175 2.306 -20.232 1.00 82.12 85 GLU A C 1
ATOM 641 O O . GLU A 1 85 ? 17.784 3.054 -20.996 1.00 82.12 85 GLU A O 1
ATOM 646 N N . GLU A 1 86 ? 17.156 2.505 -18.909 1.00 71.50 86 GLU A N 1
ATOM 647 C CA . GLU A 1 86 ? 17.851 3.599 -18.212 1.00 71.50 86 GLU A CA 1
ATOM 648 C C . GLU A 1 86 ? 19.325 3.288 -17.868 1.00 71.50 86 GLU A C 1
ATOM 650 O O . GLU A 1 86 ? 20.047 4.204 -17.462 1.00 71.50 86 GLU A O 1
ATOM 655 N N . GLU A 1 87 ? 19.768 2.031 -18.011 1.00 61.22 87 GLU A N 1
ATOM 656 C CA . GLU A 1 87 ? 21.124 1.534 -17.691 1.00 61.22 87 GLU A CA 1
ATOM 657 C C . GLU A 1 87 ? 22.009 1.357 -18.939 1.00 61.22 87 GLU A C 1
ATOM 659 O O . GLU A 1 87 ? 23.187 1.788 -18.880 1.00 61.22 87 GLU A O 1
#